Protein AF-A0A354WN14-F1 (afdb_monomer_lite)

Radius of gyration: 13.94 Å; chains: 1; bounding box: 21×25×45 Å

Foldseek 3Di:
DPPPPPPPAKDKDFAPPPVLLVVQVVCCVVVVQFGNVDPDDDPQRRPVHVVVVVLSVDRPRFAADPSSGITID

pLDDT: mean 84.57, std 14.74, range [42.38, 95.12]

Structure (mmCIF, N/CA/C/O backbone):
data_AF-A0A354WN14-F1
#
_entry.id   AF-A0A354WN14-F1
#
loop_
_atom_site.group_PDB
_atom_site.id
_atom_site.type_symbol
_atom_site.label_atom_id
_atom_site.label_alt_id
_atom_site.label_comp_id
_atom_site.label_asym_id
_atom_site.label_entity_id
_atom_site.label_seq_id
_atom_site.pdbx_PDB_ins_code
_atom_site.Cartn_x
_atom_site.Cartn_y
_atom_site.Cartn_z
_atom_site.occupancy
_atom_site.B_iso_or_equiv
_atom_site.auth_seq_id
_atom_site.auth_comp_id
_atom_site.auth_asym_id
_atom_site.auth_atom_id
_atom_site.pdbx_PDB_model_num
ATOM 1 N N . MET A 1 1 ? -11.688 0.083 -34.880 1.00 42.38 1 MET A N 1
ATOM 2 C CA . MET A 1 1 ? -10.374 -0.593 -34.914 1.00 42.38 1 MET A CA 1
ATOM 3 C C . MET A 1 1 ? -9.476 0.051 -33.857 1.00 42.38 1 MET A C 1
ATOM 5 O O . MET A 1 1 ? -8.589 0.823 -34.189 1.00 42.38 1 MET A O 1
ATOM 9 N N . PHE A 1 2 ? -9.763 -0.161 -32.569 1.00 42.59 2 PHE A N 1
ATOM 10 C CA . PHE A 1 2 ? -8.868 0.304 -31.506 1.00 42.59 2 PHE A CA 1
ATOM 11 C C . PHE A 1 2 ? -7.819 -0.787 -31.327 1.00 42.59 2 PHE A C 1
ATOM 13 O O . PHE A 1 2 ? -8.217 -1.913 -31.030 1.00 42.59 2 PHE A O 1
ATOM 20 N N . PRO A 1 3 ? -6.524 -0.520 -31.564 1.00 48.97 3 PRO A N 1
ATOM 21 C CA . PRO A 1 3 ? -5.514 -1.521 -31.300 1.00 48.97 3 PRO A CA 1
ATOM 22 C C . PRO A 1 3 ? -5.553 -1.755 -29.797 1.00 48.97 3 PRO A C 1
ATOM 24 O O . PRO A 1 3 ? -5.267 -0.857 -29.002 1.00 48.97 3 PRO A O 1
ATOM 27 N N . GLU A 1 4 ? -5.994 -2.949 -29.428 1.00 50.16 4 GLU A N 1
ATOM 28 C CA . GLU A 1 4 ? -5.909 -3.491 -28.089 1.00 50.16 4 GLU A CA 1
ATOM 29 C C . GLU A 1 4 ? -4.443 -3.371 -27.669 1.00 50.16 4 GLU A C 1
ATOM 31 O O . GLU A 1 4 ? -3.598 -4.193 -28.034 1.00 50.16 4 GLU A O 1
ATOM 36 N N . ARG A 1 5 ? -4.113 -2.290 -26.951 1.00 51.59 5 ARG A N 1
ATOM 37 C CA . ARG A 1 5 ? -2.838 -2.138 -26.261 1.00 51.59 5 ARG A CA 1
ATOM 38 C C . ARG A 1 5 ? -2.817 -3.220 -25.194 1.00 51.59 5 ARG A C 1
ATOM 40 O O . ARG A 1 5 ? -3.198 -3.002 -24.051 1.00 51.59 5 ARG A O 1
ATOM 47 N N . LYS A 1 6 ? -2.399 -4.416 -25.604 1.00 47.91 6 LYS A N 1
ATOM 48 C CA . LYS A 1 6 ? -1.924 -5.470 -24.725 1.00 47.91 6 LYS A CA 1
ATOM 49 C C . LYS A 1 6 ? -0.753 -4.881 -23.946 1.00 47.91 6 LYS A C 1
ATOM 51 O O . LYS A 1 6 ? 0.391 -4.982 -24.381 1.00 47.91 6 LYS A O 1
ATOM 56 N N . CYS A 1 7 ? -1.035 -4.292 -22.789 1.00 44.53 7 CYS A N 1
ATOM 57 C CA . CYS A 1 7 ? -0.071 -4.211 -21.704 1.00 44.53 7 CYS A CA 1
ATOM 58 C C . CYS A 1 7 ? 0.206 -5.655 -21.260 1.00 44.53 7 CYS A C 1
ATOM 60 O O . CYS A 1 7 ? -0.341 -6.136 -20.273 1.00 44.53 7 CYS A O 1
ATOM 62 N N . ARG A 1 8 ? 0.992 -6.405 -22.045 1.00 51.53 8 ARG A N 1
ATOM 63 C CA . ARG A 1 8 ? 1.663 -7.601 -21.533 1.00 51.53 8 ARG A CA 1
ATOM 64 C C . ARG A 1 8 ? 2.702 -7.072 -20.562 1.00 51.53 8 ARG A C 1
ATOM 66 O O . ARG A 1 8 ? 3.722 -6.551 -20.991 1.00 51.53 8 ARG A O 1
ATOM 73 N N . GLY A 1 9 ? 2.380 -7.112 -19.279 1.00 50.12 9 GLY A N 1
ATOM 74 C CA . GLY A 1 9 ? 3.255 -6.565 -18.257 1.00 50.12 9 GLY A CA 1
ATOM 75 C C . GLY A 1 9 ? 2.551 -6.438 -16.921 1.00 50.12 9 GLY A C 1
ATOM 76 O O . GLY A 1 9 ? 2.372 -5.331 -16.439 1.00 50.12 9 GLY A O 1
ATOM 77 N N . MET A 1 10 ? 2.200 -7.594 -16.351 1.00 57.28 10 MET A N 1
ATOM 78 C CA . MET A 1 10 ? 2.074 -7.816 -14.906 1.00 57.28 10 MET A CA 1
ATOM 79 C C . MET A 1 10 ? 0.764 -7.339 -14.278 1.00 57.28 10 MET A C 1
ATOM 81 O O . MET A 1 10 ? 0.580 -6.189 -13.881 1.00 57.28 10 MET A O 1
ATOM 85 N N . ALA A 1 11 ? -0.176 -8.281 -14.202 1.00 72.62 11 ALA A N 1
ATOM 86 C CA . ALA A 1 11 ? -1.462 -8.093 -13.558 1.00 72.62 11 ALA A CA 1
ATOM 87 C C . ALA A 1 11 ? -1.251 -7.925 -12.047 1.00 72.62 11 ALA A C 1
ATOM 89 O O . ALA A 1 11 ? -1.094 -8.899 -11.311 1.00 72.62 11 ALA A O 1
ATOM 90 N N . VAL A 1 12 ? -1.235 -6.676 -11.579 1.00 85.94 12 VAL A N 1
ATOM 91 C CA . VAL A 1 12 ? -1.311 -6.393 -10.147 1.00 85.94 12 VAL A CA 1
ATOM 92 C C . VAL A 1 12 ? -2.729 -6.717 -9.682 1.00 85.94 12 VAL A C 1
ATOM 94 O O . VAL A 1 12 ? -3.694 -6.096 -10.127 1.00 85.94 12 VAL A O 1
ATOM 97 N N . ARG A 1 13 ? -2.856 -7.701 -8.794 1.00 90.44 13 ARG A N 1
ATOM 98 C CA . ARG A 1 13 ? -4.120 -8.143 -8.195 1.00 90.44 13 ARG A CA 1
ATOM 99 C C . ARG A 1 13 ? -4.162 -7.809 -6.709 1.00 90.44 13 ARG A C 1
ATOM 101 O O . ARG A 1 13 ? -3.125 -7.602 -6.084 1.00 90.44 13 ARG A O 1
ATOM 108 N N . LEU A 1 14 ? -5.362 -7.743 -6.143 1.00 91.75 14 LEU A N 1
ATOM 109 C CA . LEU A 1 14 ? -5.517 -7.707 -4.690 1.00 91.75 14 LEU A CA 1
ATOM 110 C C . LEU A 1 14 ? -5.219 -9.091 -4.108 1.00 91.75 14 LEU A C 1
ATOM 112 O O . LEU A 1 14 ? -5.358 -10.100 -4.799 1.00 91.75 14 LEU A O 1
ATOM 116 N N . ASN A 1 15 ? -4.810 -9.121 -2.845 1.00 92.69 15 ASN A N 1
ATOM 117 C CA . ASN A 1 15 ? -4.664 -10.368 -2.106 1.00 92.69 15 ASN A CA 1
ATOM 118 C C . ASN A 1 15 ? -6.011 -11.118 -2.020 1.00 92.69 15 ASN A C 1
ATOM 120 O O . ASN A 1 15 ? -7.071 -10.500 -1.908 1.00 92.69 15 ASN A O 1
ATOM 124 N N . ASP A 1 16 ? -5.959 -12.449 -2.090 1.00 91.81 16 ASP A N 1
ATOM 125 C CA . ASP A 1 16 ? -7.121 -13.337 -1.995 1.00 91.81 16 ASP A CA 1
ATOM 126 C C . ASP A 1 16 ? -7.741 -13.324 -0.578 1.00 91.81 16 ASP A C 1
ATOM 128 O O . ASP A 1 16 ? -8.942 -13.564 -0.414 1.00 91.81 16 ASP A O 1
ATOM 132 N N . ASP A 1 17 ? -6.948 -12.979 0.445 1.00 94.69 17 ASP A N 1
ATOM 133 C CA . ASP A 1 17 ? -7.422 -12.823 1.822 1.00 94.69 17 ASP A CA 1
ATOM 134 C C . ASP A 1 17 ? -8.242 -11.533 2.004 1.00 94.69 17 ASP A C 1
ATOM 136 O O . ASP A 1 17 ? -7.723 -10.420 2.140 1.00 94.69 17 ASP A O 1
ATOM 140 N N . LYS A 1 18 ? -9.568 -11.690 2.015 1.00 93.81 18 LYS A N 1
ATOM 141 C CA . LYS A 1 18 ? -10.520 -10.575 2.113 1.00 93.81 18 LYS A CA 1
ATOM 142 C C . LYS A 1 18 ? -10.463 -9.848 3.455 1.00 93.81 18 LYS A C 1
ATOM 144 O O . LYS A 1 18 ? -10.748 -8.648 3.489 1.00 93.81 18 LYS A O 1
ATOM 149 N N . GLU A 1 19 ? -10.138 -10.540 4.544 1.00 95.06 19 GLU A N 1
ATOM 150 C CA . GLU A 1 19 ? -10.088 -9.930 5.874 1.00 95.06 19 GLU A CA 1
ATOM 151 C C . GLU A 1 19 ? -8.867 -9.024 6.001 1.00 95.06 19 GLU A C 1
ATOM 153 O O . GLU A 1 19 ? -8.997 -7.866 6.409 1.00 95.06 19 GLU A O 1
ATOM 158 N N . LEU A 1 20 ? -7.708 -9.491 5.533 1.00 92.69 20 LEU A N 1
ATOM 159 C CA . LEU A 1 20 ? -6.490 -8.695 5.448 1.00 92.69 20 LEU A CA 1
ATOM 160 C C . LEU A 1 20 ? -6.695 -7.487 4.534 1.00 92.69 20 LEU A C 1
ATOM 162 O O . LEU A 1 20 ? -6.401 -6.354 4.921 1.00 92.69 20 LEU A O 1
ATOM 166 N N . VAL A 1 21 ? -7.253 -7.700 3.340 1.00 93.94 21 VAL A N 1
ATOM 167 C CA . VAL A 1 21 ? -7.538 -6.617 2.388 1.00 93.94 21 VAL A CA 1
ATOM 168 C C . VAL A 1 21 ? -8.448 -5.560 3.013 1.00 93.94 21 VAL A C 1
ATOM 170 O O . VAL A 1 21 ? -8.209 -4.362 2.838 1.00 93.94 21 VAL A O 1
ATOM 173 N N . LYS A 1 22 ? -9.469 -5.973 3.771 1.00 95.12 22 LYS A N 1
ATOM 174 C CA . LYS A 1 22 ? -10.352 -5.051 4.489 1.00 95.12 22 LYS A CA 1
ATOM 175 C C . LYS A 1 22 ? -9.596 -4.291 5.581 1.00 95.12 22 LYS A C 1
ATOM 177 O O . 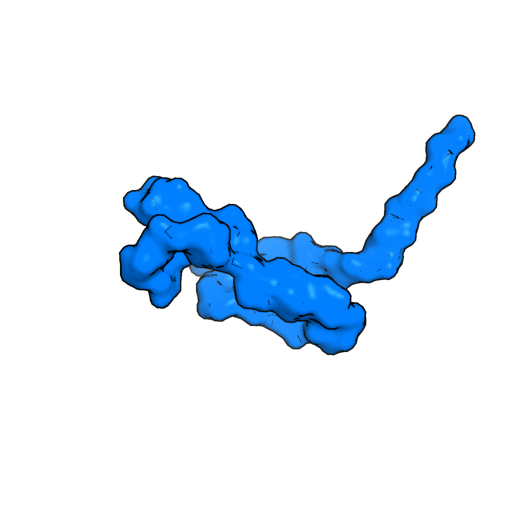LYS A 1 22 ? -9.682 -3.065 5.611 1.00 95.12 22 LYS A O 1
ATOM 182 N N . ALA A 1 23 ? -8.819 -4.979 6.416 1.00 94.06 23 ALA A N 1
ATOM 183 C CA . ALA A 1 23 ? -8.049 -4.362 7.495 1.00 94.06 23 ALA A CA 1
ATOM 184 C C . ALA A 1 23 ? -7.055 -3.311 6.970 1.00 94.06 23 ALA A C 1
ATOM 186 O O . ALA A 1 23 ? -6.976 -2.200 7.500 1.00 94.06 23 ALA A O 1
ATOM 187 N N . VAL A 1 24 ? -6.346 -3.612 5.877 1.00 93.00 24 VAL A N 1
ATOM 188 C CA . VAL A 1 24 ? -5.406 -2.667 5.258 1.00 93.00 24 VAL A CA 1
ATOM 189 C C . VAL A 1 24 ? -6.143 -1.489 4.624 1.00 93.00 24 VAL A C 1
ATOM 191 O O . VAL A 1 24 ? -5.707 -0.350 4.781 1.00 93.00 24 VAL A O 1
ATOM 194 N N . GLN A 1 25 ? -7.280 -1.713 3.957 1.00 93.00 25 GLN A N 1
ATOM 195 C CA . GLN A 1 25 ? -8.100 -0.621 3.422 1.00 93.00 25 GLN A CA 1
ATOM 196 C C . GLN A 1 25 ? -8.644 0.299 4.519 1.00 93.00 25 GLN A C 1
ATOM 198 O O . GLN A 1 25 ? -8.689 1.515 4.332 1.00 93.00 25 GLN A O 1
ATOM 203 N N . GLU A 1 26 ? -9.039 -0.245 5.670 1.00 94.81 26 GLU A N 1
ATOM 204 C CA . GLU A 1 26 ? -9.423 0.571 6.823 1.00 94.81 26 GLU A CA 1
ATOM 205 C C . GLU A 1 26 ? -8.236 1.362 7.380 1.00 94.81 26 GLU A C 1
ATOM 207 O O . GLU A 1 26 ? -8.383 2.549 7.677 1.00 94.81 26 GLU A O 1
ATOM 212 N N . GLY A 1 27 ? -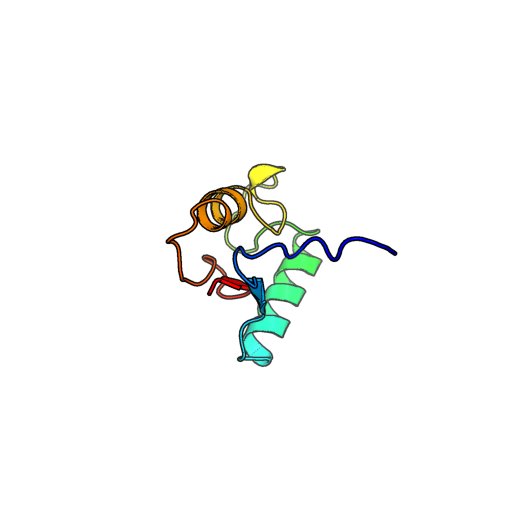7.048 0.753 7.437 1.00 92.75 27 GLY A N 1
ATOM 213 C CA . GLY A 1 27 ? -5.800 1.445 7.759 1.00 92.75 27 GLY A CA 1
ATOM 214 C C . GLY A 1 27 ? -5.535 2.626 6.822 1.00 92.75 27 GLY A C 1
ATOM 215 O O . GLY A 1 27 ? -5.329 3.742 7.290 1.00 92.75 27 GLY A O 1
ATOM 216 N N . LEU A 1 28 ? -5.644 2.409 5.507 1.00 92.12 28 LEU A N 1
ATOM 217 C CA . LEU A 1 28 ? -5.496 3.451 4.486 1.00 92.12 28 LEU A CA 1
ATOM 218 C C . LEU A 1 28 ? -6.521 4.579 4.652 1.00 92.12 28 LEU A C 1
ATOM 220 O O . LEU A 1 28 ? -6.178 5.749 4.514 1.00 92.12 28 LEU A O 1
ATOM 224 N N . LYS A 1 29 ? -7.781 4.263 4.974 1.00 92.56 29 LYS A N 1
ATOM 225 C CA . LYS A 1 29 ? -8.804 5.290 5.231 1.00 92.56 29 LYS A CA 1
ATOM 226 C C . LYS A 1 29 ? -8.461 6.133 6.458 1.00 92.56 29 LYS A C 1
ATOM 228 O O . LYS A 1 29 ? -8.603 7.351 6.408 1.00 92.56 29 LYS A O 1
ATOM 233 N N . ARG A 1 30 ? -7.972 5.509 7.535 1.00 92.19 30 ARG A N 1
ATOM 234 C CA . ARG A 1 30 ? -7.588 6.203 8.778 1.00 92.19 30 ARG A CA 1
ATOM 235 C C . ARG A 1 30 ? -6.364 7.099 8.605 1.00 92.19 30 ARG A C 1
ATOM 237 O O . ARG A 1 30 ? -6.298 8.158 9.219 1.00 92.19 30 ARG A O 1
ATOM 244 N N . THR A 1 31 ? -5.401 6.692 7.783 1.00 89.56 31 THR A N 1
ATOM 245 C CA . THR A 1 31 ? -4.191 7.481 7.516 1.00 89.56 31 THR A CA 1
ATOM 246 C C . THR A 1 31 ? -4.404 8.577 6.473 1.00 89.56 31 THR A C 1
ATOM 248 O O . THR A 1 31 ? -3.557 9.459 6.366 1.00 89.56 31 THR A O 1
ATOM 251 N N . GLY A 1 32 ? -5.511 8.552 5.720 1.00 90.75 32 GLY A N 1
ATOM 252 C CA . GLY A 1 32 ? -5.788 9.500 4.635 1.00 90.75 32 GLY A CA 1
ATOM 253 C C . GLY A 1 32 ? -5.185 9.091 3.284 1.00 90.75 32 GLY A C 1
ATOM 254 O O . GLY A 1 32 ? -4.859 9.948 2.470 1.00 90.75 32 GLY A O 1
ATOM 255 N N . GLY A 1 33 ? -5.007 7.788 3.050 1.00 89.81 33 GLY A N 1
ATOM 256 C CA . GLY A 1 33 ? -4.462 7.217 1.813 1.00 89.81 33 GLY A CA 1
ATOM 257 C C . GLY A 1 33 ? -2.968 6.878 1.869 1.00 89.81 33 GLY A C 1
ATOM 258 O O . GLY A 1 33 ? -2.406 6.444 0.864 1.00 89.81 33 GLY A O 1
ATOM 259 N N . TYR A 1 34 ? -2.324 7.041 3.026 1.00 92.38 34 TYR A N 1
ATOM 260 C CA . TYR A 1 34 ? -0.904 6.731 3.236 1.00 92.38 34 TYR A CA 1
ATOM 261 C C . TYR A 1 34 ? -0.711 5.318 3.787 1.00 92.38 34 TYR A C 1
ATOM 263 O O . TYR A 1 34 ? -1.554 4.825 4.535 1.00 92.38 34 TYR A O 1
ATOM 271 N N . CYS A 1 35 ? 0.395 4.657 3.442 1.00 89.38 35 CYS A N 1
ATOM 272 C CA . CYS A 1 35 ? 0.683 3.301 3.905 1.00 89.38 35 CYS A CA 1
ATOM 273 C C . CYS A 1 35 ? 0.570 3.206 5.435 1.00 89.38 35 CYS A C 1
ATOM 275 O O . CYS A 1 35 ? 1.291 3.929 6.121 1.00 89.38 35 CYS A O 1
ATOM 277 N N . PRO A 1 36 ? -0.242 2.287 5.995 1.00 87.94 36 PRO A N 1
ATOM 278 C CA . PRO A 1 36 ? -0.293 2.092 7.445 1.00 87.94 36 PRO A CA 1
ATOM 279 C C . PRO A 1 36 ? 1.036 1.563 8.013 1.00 87.94 36 PRO A C 1
ATOM 281 O O . PRO A 1 36 ? 1.246 1.594 9.218 1.00 87.94 36 PRO A O 1
ATOM 284 N N . CYS A 1 37 ? 1.939 1.099 7.142 1.00 85.81 37 CYS A N 1
ATOM 285 C CA . CYS A 1 37 ? 3.279 0.639 7.479 1.00 85.81 37 CYS A CA 1
ATOM 286 C C . CYS A 1 37 ? 4.284 1.759 7.809 1.00 85.81 37 CYS A C 1
ATOM 288 O O . CYS A 1 37 ? 5.352 1.475 8.347 1.00 85.81 37 CYS A O 1
ATOM 290 N N . ARG A 1 38 ? 3.988 3.019 7.460 1.00 85.94 38 ARG A N 1
ATOM 291 C CA . ARG A 1 38 ? 4.894 4.164 7.636 1.00 85.94 38 ARG A CA 1
ATOM 292 C C . ARG A 1 38 ? 4.226 5.229 8.505 1.00 85.94 38 ARG A C 1
ATOM 294 O O . ARG A 1 38 ? 3.033 5.485 8.382 1.00 85.94 38 ARG A O 1
ATOM 301 N N . LEU A 1 39 ? 5.013 5.861 9.376 1.00 85.38 39 LEU A N 1
ATOM 302 C CA . LEU A 1 39 ? 4.552 6.976 10.215 1.00 85.38 39 LEU A CA 1
ATOM 303 C C . LEU A 1 39 ? 4.556 8.303 9.447 1.00 85.38 39 LEU A C 1
ATOM 305 O O . LEU A 1 39 ? 3.690 9.153 9.652 1.00 85.38 39 LEU A O 1
ATOM 309 N N . GLU A 1 40 ? 5.528 8.469 8.553 1.00 87.75 40 GLU A N 1
ATOM 310 C CA . GLU A 1 40 ? 5.675 9.660 7.727 1.00 87.75 40 GLU A CA 1
ATOM 311 C C . GLU A 1 40 ? 4.607 9.700 6.629 1.00 87.75 40 GLU A C 1
ATOM 313 O O . GLU A 1 40 ? 4.338 8.709 5.949 1.00 87.75 40 GLU A O 1
ATOM 318 N N . ARG A 1 41 ? 4.000 10.873 6.439 1.00 88.12 41 ARG A N 1
ATOM 319 C CA . ARG A 1 41 ? 2.967 11.108 5.423 1.00 88.12 41 ARG A CA 1
ATOM 320 C C . ARG A 1 41 ? 3.558 11.910 4.276 1.00 88.12 41 ARG A C 1
ATOM 322 O O . ARG A 1 41 ? 3.342 13.113 4.172 1.00 88.12 41 ARG A O 1
ATOM 329 N N . THR A 1 42 ? 4.346 11.235 3.452 1.00 91.81 42 THR A N 1
ATOM 330 C CA . THR A 1 42 ? 4.933 11.795 2.231 1.00 91.81 42 THR A CA 1
ATOM 331 C C . THR A 1 42 ? 4.259 11.195 1.002 1.00 91.81 42 THR A C 1
ATOM 333 O O . THR A 1 42 ? 3.645 10.125 1.066 1.00 91.81 42 THR A O 1
ATOM 336 N N . GLU A 1 43 ? 4.380 11.870 -0.140 1.00 90.44 43 GLU A N 1
ATOM 337 C CA . GLU A 1 43 ? 3.798 11.393 -1.400 1.00 90.44 43 GLU A CA 1
ATOM 338 C C . GLU A 1 43 ? 4.364 10.025 -1.827 1.00 90.44 43 GLU A C 1
ATOM 340 O O . GLU A 1 43 ? 3.642 9.226 -2.425 1.00 90.44 43 GLU A O 1
ATOM 345 N N . ASP A 1 44 ? 5.603 9.694 -1.444 1.00 91.88 44 ASP A N 1
ATOM 346 C CA . ASP A 1 44 ? 6.213 8.382 -1.698 1.00 91.88 44 ASP A CA 1
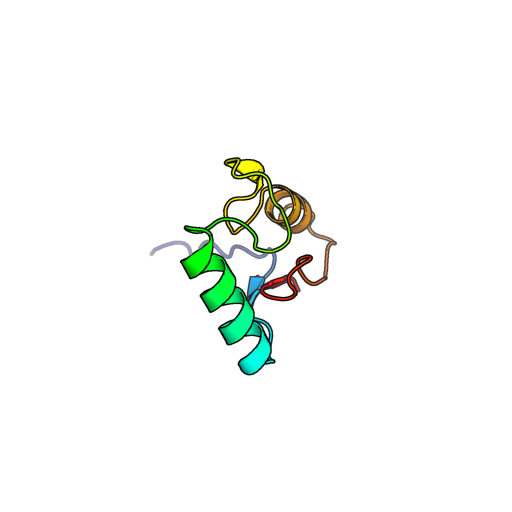ATOM 347 C C . ASP A 1 44 ? 5.491 7.233 -0.980 1.00 91.88 44 ASP A C 1
ATOM 349 O O . ASP A 1 44 ? 5.441 6.108 -1.483 1.00 91.88 44 ASP A O 1
ATOM 353 N N . TYR A 1 45 ? 4.892 7.501 0.182 1.00 91.50 45 TYR A N 1
ATOM 354 C CA . TYR A 1 45 ? 4.184 6.499 0.983 1.00 91.50 45 TYR A CA 1
ATO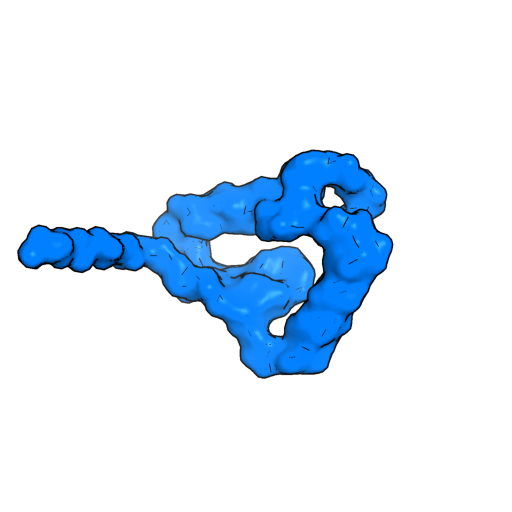M 355 C C . TYR A 1 45 ? 2.678 6.478 0.734 1.00 91.50 45 TYR A C 1
ATOM 357 O O . TYR A 1 45 ? 1.963 5.658 1.318 1.00 91.50 45 TYR A O 1
ATOM 365 N N . LYS A 1 46 ? 2.177 7.336 -0.154 1.00 91.69 46 LYS A N 1
ATOM 366 C CA . LYS A 1 46 ? 0.781 7.317 -0.581 1.00 91.69 46 LYS A CA 1
ATOM 367 C C . LYS A 1 46 ? 0.501 6.050 -1.376 1.00 91.69 46 LYS A C 1
ATOM 369 O O . LYS A 1 46 ? 1.192 5.754 -2.346 1.00 91.69 46 LYS A O 1
ATOM 374 N N . CYS A 1 47 ? -0.507 5.287 -0.967 1.00 90.38 47 CYS A N 1
ATOM 375 C CA . CYS A 1 47 ? -0.851 4.035 -1.627 1.00 90.38 47 CYS A CA 1
ATOM 376 C C . CYS A 1 47 ? -1.322 4.302 -3.071 1.00 90.38 47 CYS A C 1
ATOM 378 O O . CYS A 1 47 ? -2.183 5.145 -3.296 1.00 90.38 47 CYS A O 1
ATOM 380 N N . ILE A 1 48 ? -0.818 3.616 -4.095 1.00 88.81 48 ILE A N 1
ATOM 381 C CA . ILE A 1 48 ? 0.253 2.606 -4.092 1.00 88.81 48 ILE A CA 1
ATOM 382 C C . ILE A 1 48 ? 1.615 3.288 -3.899 1.00 88.81 48 ILE A C 1
ATOM 384 O O . ILE A 1 48 ? 1.930 4.173 -4.688 1.00 88.81 48 ILE A O 1
ATOM 388 N N . CYS A 1 49 ? 2.410 2.893 -2.897 1.00 90.75 49 CYS A N 1
ATOM 389 C CA . CYS A 1 49 ? 3.674 3.566 -2.564 1.00 90.75 49 CYS A CA 1
ATOM 390 C C . CYS A 1 49 ? 4.709 3.476 -3.695 1.00 90.75 49 CYS A C 1
ATOM 392 O O . CYS A 1 49 ? 4.680 2.547 -4.507 1.00 90.75 49 CYS A O 1
ATOM 394 N N . LYS A 1 50 ? 5.641 4.432 -3.731 1.00 92.38 50 LYS A N 1
ATOM 395 C CA . LYS A 1 50 ? 6.696 4.509 -4.745 1.00 92.38 50 LYS A CA 1
ATOM 396 C C . LYS A 1 50 ? 7.544 3.236 -4.792 1.00 92.38 50 LYS A C 1
ATOM 398 O O . LYS A 1 50 ? 7.715 2.699 -5.878 1.00 92.38 50 LYS A O 1
ATOM 403 N N . GLU A 1 51 ? 7.933 2.686 -3.637 1.00 90.69 51 GLU A N 1
ATOM 404 C CA . GLU A 1 51 ? 8.685 1.421 -3.564 1.00 90.69 51 GLU A CA 1
ATOM 405 C C . GLU A 1 51 ? 7.998 0.297 -4.350 1.00 90.69 51 GLU A C 1
ATOM 407 O O . GLU A 1 51 ? 8.631 -0.388 -5.151 1.00 90.69 51 GLU A O 1
ATOM 412 N N . PHE A 1 52 ? 6.685 0.120 -4.166 1.00 91.12 52 PHE A N 1
ATOM 413 C CA . PHE A 1 52 ? 5.966 -0.922 -4.893 1.00 91.12 52 PHE A CA 1
ATOM 414 C C . PHE A 1 52 ? 5.809 -0.565 -6.372 1.00 91.12 52 PHE A C 1
ATOM 416 O O . PHE A 1 52 ? 5.912 -1.454 -7.205 1.00 91.12 52 PHE A O 1
ATOM 423 N N . ARG A 1 53 ? 5.622 0.717 -6.725 1.00 90.00 53 ARG A N 1
ATOM 424 C CA . ARG A 1 53 ? 5.603 1.162 -8.133 1.00 90.00 53 ARG A CA 1
ATOM 425 C C . ARG A 1 53 ? 6.914 0.838 -8.858 1.00 90.00 53 ARG A C 1
ATOM 427 O O . ARG A 1 53 ? 6.883 0.419 -10.009 1.00 90.00 53 ARG A O 1
ATOM 434 N N . GLU A 1 54 ? 8.045 1.011 -8.185 1.00 92.38 54 GLU A N 1
ATOM 435 C CA . GLU A 1 54 ? 9.371 0.701 -8.727 1.00 92.38 54 GLU A CA 1
ATOM 436 C C . GLU A 1 54 ? 9.590 -0.814 -8.840 1.00 92.38 54 GLU A C 1
ATOM 438 O O . GLU A 1 54 ? 10.057 -1.287 -9.872 1.00 92.38 54 GLU A O 1
ATOM 443 N N . GLN A 1 55 ? 9.152 -1.599 -7.850 1.00 89.25 55 GLN A N 1
ATOM 444 C CA . GLN A 1 55 ? 9.172 -3.066 -7.936 1.00 89.25 55 GLN A CA 1
ATOM 445 C C . G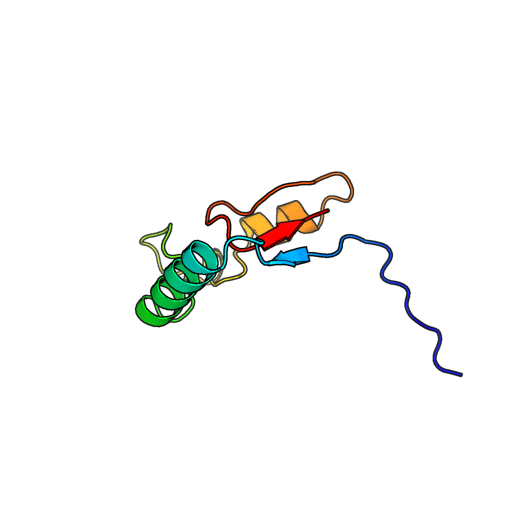LN A 1 55 ? 8.266 -3.588 -9.056 1.00 89.25 55 GLN A C 1
ATOM 447 O O . GLN A 1 55 ? 8.622 -4.518 -9.778 1.00 89.25 55 GLN A O 1
ATOM 452 N N . ILE A 1 56 ? 7.084 -2.992 -9.249 1.00 88.88 56 ILE A N 1
ATOM 453 C CA . ILE A 1 56 ? 6.198 -3.419 -10.330 1.00 88.88 56 ILE A CA 1
ATOM 454 C C . ILE A 1 56 ? 6.694 -3.001 -11.719 1.00 88.88 56 ILE A C 1
ATOM 456 O O . ILE A 1 56 ? 6.285 -3.606 -12.706 1.00 88.88 56 ILE A O 1
ATOM 460 N N . ALA A 1 57 ? 7.581 -2.009 -11.801 1.00 88.44 57 ALA A N 1
ATOM 461 C CA . ALA A 1 57 ? 8.237 -1.645 -13.049 1.00 88.44 57 ALA A CA 1
ATOM 462 C C . ALA A 1 57 ? 9.249 -2.712 -13.504 1.00 88.44 57 ALA A C 1
ATOM 464 O O . ALA A 1 57 ? 9.508 -2.818 -14.702 1.00 88.44 57 ALA A O 1
ATOM 465 N N . ASP A 1 58 ? 9.784 -3.522 -12.582 1.00 87.38 58 ASP A N 1
ATOM 466 C CA . ASP A 1 58 ? 10.657 -4.639 -12.934 1.00 87.38 58 ASP A CA 1
ATOM 467 C C . ASP A 1 58 ? 9.849 -5.813 -13.527 1.00 87.38 58 ASP A C 1
ATOM 469 O O . ASP A 1 58 ? 8.974 -6.358 -12.848 1.00 87.38 58 ASP A O 1
ATOM 473 N N . PRO A 1 59 ? 10.123 -6.250 -14.770 1.00 84.38 59 PRO A N 1
ATOM 474 C CA . PRO A 1 59 ? 9.364 -7.304 -15.440 1.00 84.38 59 PRO A CA 1
ATOM 475 C C . PRO A 1 59 ? 9.520 -8.704 -14.819 1.00 84.38 59 PRO A C 1
ATOM 477 O O . PRO A 1 59 ? 8.756 -9.605 -15.159 1.00 84.38 59 PRO A O 1
ATOM 480 N N . ASN A 1 60 ? 10.496 -8.908 -13.930 1.00 85.75 60 ASN A N 1
ATOM 481 C CA . ASN A 1 60 ? 10.783 -10.192 -13.287 1.00 85.75 60 ASN A CA 1
ATOM 482 C C . ASN A 1 60 ? 10.282 -10.251 -11.837 1.00 85.75 60 ASN A C 1
ATOM 484 O O . ASN A 1 60 ? 10.238 -11.326 -11.238 1.00 85.75 60 ASN A O 1
ATOM 488 N N . PHE A 1 61 ? 9.895 -9.114 -11.259 1.00 86.62 61 PHE A N 1
ATOM 489 C CA . PHE A 1 61 ? 9.395 -9.055 -9.896 1.00 86.62 61 PHE A CA 1
ATOM 490 C C . PHE A 1 61 ? 8.004 -9.686 -9.787 1.00 86.62 61 PHE A C 1
ATOM 492 O O . PHE A 1 61 ? 7.021 -9.115 -10.269 1.00 86.62 61 PHE A O 1
ATOM 499 N N . LYS A 1 62 ? 7.933 -10.815 -9.078 1.00 89.88 62 LYS A N 1
ATOM 500 C CA . LYS A 1 62 ? 6.702 -11.439 -8.586 1.00 89.88 62 LYS A CA 1
ATOM 501 C C . LYS A 1 62 ? 6.678 -11.393 -7.068 1.00 89.88 62 LYS A C 1
ATOM 503 O O . LYS A 1 62 ? 7.604 -11.884 -6.423 1.00 89.88 62 LYS A O 1
ATOM 508 N N . GLY A 1 63 ? 5.621 -10.845 -6.484 1.00 91.19 63 GLY A N 1
ATOM 509 C CA . GLY A 1 63 ? 5.546 -10.727 -5.033 1.00 91.19 63 GLY A CA 1
ATOM 510 C C . GLY A 1 63 ? 4.455 -9.803 -4.522 1.00 91.19 63 GLY A C 1
ATOM 511 O O . GLY A 1 63 ? 3.757 -9.128 -5.281 1.00 91.19 63 GLY A O 1
ATOM 512 N N . TYR A 1 64 ? 4.318 -9.789 -3.200 1.00 92.38 64 TYR A N 1
ATOM 513 C CA . TYR A 1 64 ? 3.400 -8.910 -2.487 1.00 92.38 64 TYR A CA 1
ATOM 514 C C . TYR A 1 64 ? 4.059 -7.572 -2.153 1.00 92.38 64 TYR A C 1
ATOM 516 O O . TYR A 1 64 ? 5.262 -7.499 -1.904 1.00 92.38 64 TYR A O 1
ATOM 524 N N . CYS A 1 65 ? 3.257 -6.512 -2.071 1.00 91.25 65 CYS A N 1
ATOM 525 C CA . CYS A 1 65 ? 3.687 -5.289 -1.402 1.00 91.25 65 CYS A CA 1
ATOM 526 C C . CYS A 1 65 ? 3.893 -5.546 0.103 1.00 91.25 65 CYS A C 1
ATOM 528 O O . CYS A 1 65 ? 3.361 -6.508 0.656 1.00 91.25 65 CYS A O 1
ATOM 530 N N . HIS A 1 66 ? 4.603 -4.653 0.800 1.00 88.50 66 HIS A N 1
ATOM 531 C CA . HIS A 1 66 ? 4.890 -4.815 2.233 1.00 88.50 66 HIS A CA 1
ATOM 532 C C . HIS A 1 66 ? 3.624 -4.965 3.104 1.00 88.50 66 HIS A C 1
ATOM 534 O O . HIS A 1 66 ? 3.616 -5.718 4.071 1.00 88.50 66 HIS A O 1
ATOM 540 N N . CYS A 1 67 ? 2.524 -4.300 2.735 1.00 89.19 67 CYS A N 1
ATOM 541 C CA . CYS A 1 67 ? 1.234 -4.435 3.423 1.00 89.19 67 CYS A CA 1
ATOM 542 C C . CYS A 1 67 ? 0.414 -5.660 3.001 1.00 89.19 67 CYS A C 1
ATOM 544 O O . CYS A 1 67 ? -0.717 -5.795 3.454 1.00 89.19 67 CYS A O 1
ATOM 546 N N . MET A 1 68 ? 0.926 -6.500 2.097 1.00 91.25 68 MET A N 1
ATOM 547 C CA . MET A 1 68 ? 0.228 -7.669 1.550 1.00 91.25 68 MET A CA 1
ATOM 548 C C . MET A 1 68 ? -1.136 -7.348 0.913 1.00 91.25 68 MET A C 1
ATOM 550 O O . MET A 1 68 ? -2.000 -8.212 0.821 1.00 91.25 68 MET A O 1
ATOM 554 N N . LEU A 1 69 ? -1.340 -6.105 0.461 1.00 93.25 69 LEU A N 1
ATOM 555 C CA . LEU A 1 69 ? -2.579 -5.672 -0.193 1.00 93.25 69 LEU A CA 1
ATOM 556 C C . LEU A 1 69 ? -2.589 -6.021 -1.681 1.00 93.25 69 LEU A C 1
ATOM 558 O O . LEU A 1 69 ? -3.596 -6.496 -2.197 1.00 93.25 69 LEU A O 1
ATOM 562 N N . TYR A 1 70 ? -1.469 -5.770 -2.357 1.00 92.94 70 TYR A N 1
ATOM 563 C CA . TYR A 1 70 ? -1.307 -5.991 -3.788 1.00 92.94 70 TYR A CA 1
ATOM 564 C C . TYR A 1 70 ? -0.286 -7.094 -4.032 1.00 92.94 70 TYR A C 1
ATOM 566 O O . TYR A 1 70 ? 0.769 -7.107 -3.398 1.00 92.94 70 TYR A O 1
ATOM 574 N N . TYR A 1 71 ? -0.594 -7.976 -4.975 1.00 91.88 71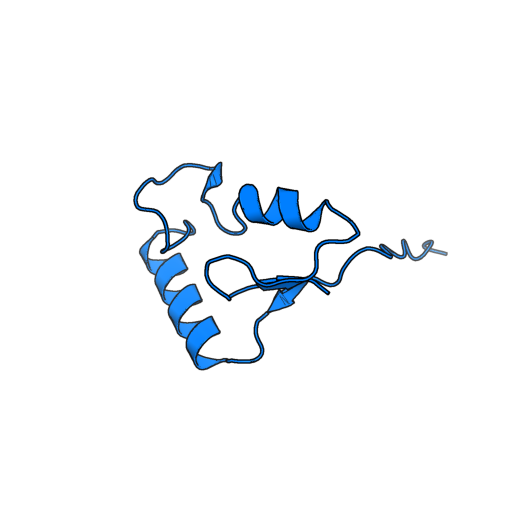 TYR A N 1
ATOM 575 C CA . TYR A 1 71 ? 0.289 -9.004 -5.502 1.00 91.88 71 TYR A CA 1
ATOM 576 C C . TYR A 1 71 ? 0.562 -8.738 -6.969 1.00 91.88 71 TYR A C 1
ATOM 578 O O . TYR A 1 71 ? -0.357 -8.440 -7.730 1.00 91.88 71 TYR A O 1
ATOM 586 N N . LYS A 1 72 ? 1.810 -8.909 -7.371 1.00 88.62 72 LYS A N 1
ATOM 587 C CA . LYS A 1 72 ? 2.218 -8.879 -8.762 1.00 88.62 72 LYS A CA 1
ATOM 588 C C . LYS A 1 72 ? 2.623 -10.270 -9.221 1.00 88.62 72 LYS A C 1
ATOM 590 O O . LYS A 1 72 ? 3.474 -10.892 -8.585 1.00 88.62 72 LYS A O 1
ATOM 595 N N . ASP A 1 73 ? 1.994 -10.710 -10.308 1.00 83.56 73 ASP A N 1
ATOM 596 C CA . ASP A 1 73 ? 2.388 -11.890 -11.082 1.00 83.56 73 ASP A CA 1
ATOM 597 C C . ASP A 1 73 ? 3.295 -11.518 -12.263 1.00 83.56 73 ASP A C 1
ATOM 599 O O . ASP A 1 73 ? 3.228 -10.362 -12.743 1.00 83.56 73 ASP A O 1
#

Secondary structure (DSSP, 8-state):
--------S--EEE-S-HHHHHHHHHHHHHHTSB-TT-SS--GGGBSSPHHHHHHHHSTT--EE-TTSSEEE-

Sequence (73 aa):
MFPERKCRGMAVRLNDDKELVKAVQEGLKRTGGYCPCRLERTEDYKCICKEFREQIADPNFKGYCHCMLYYKD